Protein AF-A0A3C2A5V3-F1 (afdb_monomer_lite)

Secondary structure (DSSP, 8-state):
--TT-B---GGGGHHHHHHHHHHHHHTTS--TTSBGGGT-TTS-HHHHT-BHHHHHTT-S-PPPHHHHTTT-GGGSS-HHHHHHHHHTSPPSS-TTTS----SHHHHHHHHHHHHHHSS-HHHHHIIIIIHHHT--S-----TTS--TTBPPP---------

pLDDT: mean 89.79, std 11.95, range [45.56, 98.75]

Structure (mmCIF, N/CA/C/O backbone):
data_AF-A0A3C2A5V3-F1
#
_entry.id   AF-A0A3C2A5V3-F1
#
loop_
_atom_site.group_PDB
_atom_site.id
_atom_site.type_symbol
_atom_site.label_atom_id
_atom_site.label_alt_id
_atom_site.label_comp_id
_atom_site.label_asym_id
_atom_site.label_entity_id
_atom_site.label_seq_id
_atom_site.pdbx_PDB_ins_code
_atom_site.Cartn_x
_atom_site.Cartn_y
_atom_site.Cartn_z
_atom_site.occupancy
_atom_site.B_iso_or_equiv
_atom_site.auth_seq_id
_atom_site.auth_comp_id
_atom_site.auth_asym_id
_atom_site.auth_atom_id
_atom_site.pdbx_PDB_model_num
ATOM 1 N N . MET A 1 1 ? 15.694 7.079 -26.133 1.00 85.12 1 MET A N 1
ATOM 2 C CA . MET A 1 1 ? 14.661 6.195 -25.547 1.00 85.12 1 MET A CA 1
ATOM 3 C C . MET A 1 1 ? 14.037 5.373 -26.661 1.00 85.12 1 MET A C 1
ATOM 5 O O . MET A 1 1 ? 14.050 5.838 -27.794 1.00 85.12 1 MET A O 1
ATOM 9 N N . THR A 1 2 ? 13.542 4.174 -26.361 1.00 91.75 2 THR A N 1
ATOM 10 C CA . THR A 1 2 ? 12.843 3.288 -27.314 1.00 91.75 2 THR A CA 1
ATOM 11 C C . THR A 1 2 ? 11.527 2.819 -26.698 1.00 91.75 2 THR A C 1
ATOM 13 O O . THR A 1 2 ? 11.348 2.956 -25.492 1.00 91.75 2 THR A O 1
ATOM 16 N N . GLU A 1 3 ? 10.653 2.189 -27.481 1.00 89.75 3 GLU A N 1
ATOM 17 C CA . GLU A 1 3 ? 9.403 1.585 -26.981 1.00 89.75 3 GLU A CA 1
ATOM 18 C C . GLU A 1 3 ? 9.628 0.472 -25.941 1.00 89.75 3 GLU A C 1
ATOM 20 O O . GLU A 1 3 ? 8.724 0.133 -25.188 1.00 89.75 3 GLU A O 1
ATOM 25 N N . ARG A 1 4 ? 10.845 -0.084 -25.869 1.00 89.69 4 ARG A N 1
ATOM 26 C CA . ARG A 1 4 ? 11.222 -1.114 -24.890 1.00 89.69 4 ARG A CA 1
ATOM 27 C C . ARG A 1 4 ? 11.825 -0.548 -23.608 1.00 89.69 4 ARG A C 1
ATOM 29 O O . ARG A 1 4 ? 12.134 -1.319 -22.709 1.00 89.69 4 ARG A O 1
ATOM 36 N N . THR A 1 5 ? 12.061 0.765 -23.535 1.00 90.94 5 THR A N 1
ATOM 37 C CA . THR A 1 5 ? 12.679 1.375 -22.353 1.00 90.94 5 THR A CA 1
ATOM 38 C C . THR A 1 5 ? 11.745 1.235 -21.151 1.00 90.94 5 THR A C 1
ATOM 40 O O . THR A 1 5 ? 10.604 1.686 -21.200 1.00 90.94 5 THR A O 1
ATOM 43 N N . VAL A 1 6 ? 12.243 0.620 -20.078 1.00 90.50 6 VAL A N 1
ATOM 44 C CA . VAL A 1 6 ? 11.514 0.419 -18.821 1.00 90.50 6 VAL A CA 1
ATOM 45 C C . VAL A 1 6 ? 11.755 1.614 -17.907 1.00 90.50 6 VAL A C 1
ATOM 47 O O . VAL A 1 6 ? 12.882 2.098 -17.787 1.00 90.50 6 VAL A O 1
ATOM 50 N N . PHE A 1 7 ? 10.695 2.084 -17.253 1.00 90.56 7 PHE A N 1
ATOM 51 C CA . PHE A 1 7 ? 10.738 3.210 -16.327 1.00 90.56 7 PHE A CA 1
ATOM 52 C C . PHE A 1 7 ? 10.169 2.819 -14.974 1.00 90.56 7 PHE A C 1
ATOM 54 O O . PHE A 1 7 ? 9.147 2.137 -14.900 1.00 90.56 7 PHE A O 1
ATOM 61 N N . SER A 1 8 ? 10.770 3.340 -13.906 1.00 89.12 8 SER A N 1
ATOM 62 C CA . SER A 1 8 ? 10.128 3.333 -12.596 1.00 89.12 8 SER A CA 1
ATOM 63 C C . SER A 1 8 ? 8.883 4.211 -12.646 1.00 89.12 8 SER A C 1
ATOM 65 O O . SER A 1 8 ? 8.968 5.434 -12.760 1.00 89.12 8 SER A O 1
ATOM 67 N N . ILE A 1 9 ? 7.714 3.583 -12.540 1.00 90.69 9 ILE A N 1
ATOM 68 C CA . ILE A 1 9 ? 6.428 4.292 -12.526 1.00 90.69 9 ILE A CA 1
ATOM 69 C C . ILE A 1 9 ? 6.108 4.891 -11.145 1.00 90.69 9 ILE A C 1
ATOM 71 O O . ILE A 1 9 ? 5.168 5.673 -11.002 1.00 90.69 9 ILE A O 1
ATOM 75 N N . ASN A 1 10 ? 6.912 4.564 -10.126 1.00 89.25 10 ASN A N 1
ATOM 76 C CA . ASN A 1 10 ? 6.827 5.094 -8.767 1.00 89.25 10 ASN A CA 1
ATOM 77 C C . ASN A 1 10 ? 5.382 5.066 -8.244 1.00 89.25 10 ASN A C 1
ATOM 79 O O . ASN A 1 10 ? 4.709 4.039 -8.261 1.00 89.25 10 ASN A O 1
ATOM 83 N N . SER A 1 11 ? 4.871 6.216 -7.814 1.00 94.12 11 SER A N 1
ATOM 84 C CA . SER A 1 11 ? 3.538 6.345 -7.234 1.00 94.12 11 SER A CA 1
ATOM 85 C C . SER A 1 11 ? 2.377 6.045 -8.189 1.00 94.12 11 SER A C 1
ATOM 87 O O . SER A 1 11 ? 1.266 5.864 -7.702 1.00 94.12 11 SER A O 1
ATOM 89 N N . ILE A 1 12 ? 2.603 5.906 -9.501 1.00 94.56 12 ILE A N 1
ATOM 90 C CA . ILE A 1 12 ? 1.582 5.385 -10.429 1.00 94.56 12 ILE A CA 1
ATOM 91 C C . ILE A 1 12 ? 1.224 3.931 -10.076 1.00 94.56 12 ILE A C 1
ATOM 93 O O . ILE A 1 12 ? 0.078 3.531 -10.260 1.00 94.56 12 ILE A O 1
ATOM 97 N N . ALA A 1 13 ? 2.147 3.166 -9.474 1.00 93.19 13 ALA A N 1
ATOM 98 C CA . ALA A 1 13 ? 1.903 1.788 -9.036 1.00 93.19 13 ALA A CA 1
ATOM 99 C C . ALA A 1 13 ? 0.670 1.645 -8.117 1.00 93.19 13 ALA A C 1
ATOM 101 O O . ALA A 1 13 ? 0.006 0.610 -8.102 1.00 93.19 13 ALA A O 1
ATOM 102 N N . LYS A 1 14 ? 0.316 2.716 -7.395 1.00 95.50 14 LYS A N 1
ATOM 103 C CA . LYS A 1 14 ? -0.855 2.788 -6.514 1.00 95.50 14 LYS A CA 1
ATOM 104 C C . LYS A 1 14 ? -2.180 2.552 -7.242 1.00 95.50 14 LYS A C 1
ATOM 106 O O . LYS A 1 14 ? -3.123 2.065 -6.626 1.00 95.50 14 LYS A O 1
ATOM 111 N N . VAL A 1 15 ? -2.254 2.849 -8.543 1.00 95.31 15 VAL A N 1
ATOM 112 C CA . VAL A 1 15 ? -3.452 2.583 -9.355 1.00 95.31 15 VAL A CA 1
ATOM 113 C C . VAL A 1 15 ? -3.724 1.081 -9.447 1.00 95.31 15 VAL A C 1
ATOM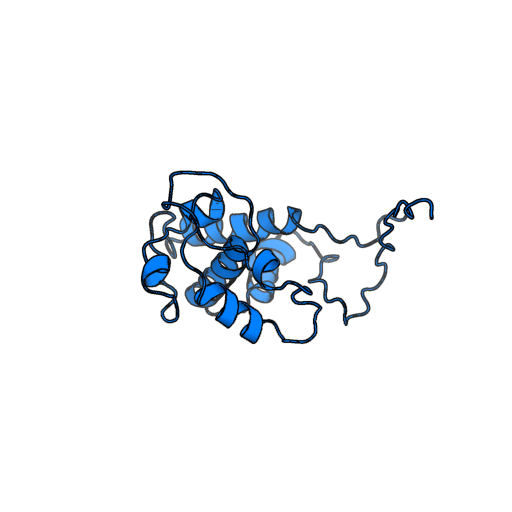 115 O O . VAL A 1 15 ? -4.873 0.672 -9.300 1.00 95.31 15 VAL A O 1
ATOM 118 N N . PHE A 1 16 ? -2.690 0.250 -9.609 1.00 95.38 16 PHE A N 1
ATOM 119 C CA . PHE A 1 16 ? -2.843 -1.208 -9.659 1.00 95.38 16 PHE A CA 1
ATOM 120 C C . PHE A 1 16 ? -3.300 -1.765 -8.307 1.00 95.38 16 PHE A C 1
ATOM 122 O O . PHE A 1 16 ? -4.263 -2.526 -8.254 1.00 95.38 16 PHE A O 1
ATOM 129 N N . ALA A 1 17 ? -2.695 -1.298 -7.208 1.00 95.88 17 ALA A N 1
ATOM 130 C CA . ALA A 1 17 ? -3.105 -1.666 -5.851 1.00 95.88 17 ALA A CA 1
ATOM 131 C C . ALA A 1 17 ? -4.567 -1.280 -5.563 1.00 95.88 17 ALA A C 1
ATOM 133 O O . ALA A 1 17 ? -5.356 -2.104 -5.107 1.00 95.88 17 ALA A O 1
ATOM 134 N N . GLY A 1 18 ? -4.951 -0.036 -5.870 1.00 96.62 18 GLY A N 1
ATOM 135 C CA . GLY A 1 18 ? -6.326 0.439 -5.701 1.00 96.62 18 GLY A CA 1
ATOM 136 C C . GLY A 1 18 ? -7.321 -0.339 -6.563 1.00 96.62 18 GLY A C 1
ATOM 137 O O . GLY A 1 18 ? -8.405 -0.677 -6.093 1.00 96.62 18 GLY A O 1
ATOM 138 N N . THR A 1 19 ? -6.933 -0.691 -7.792 1.00 96.88 19 THR A N 1
ATOM 139 C CA . THR A 1 19 ? -7.742 -1.539 -8.680 1.00 96.88 19 THR A CA 1
ATOM 140 C C . THR A 1 19 ? -7.936 -2.929 -8.084 1.00 96.88 19 THR A C 1
ATOM 142 O O . THR A 1 19 ? -9.063 -3.413 -8.067 1.00 96.88 19 THR A O 1
ATOM 145 N N . THR A 1 20 ? -6.894 -3.537 -7.508 1.00 96.50 20 THR A N 1
ATOM 146 C CA . THR A 1 20 ? -7.010 -4.832 -6.819 1.00 96.50 20 THR A CA 1
ATOM 147 C C . THR A 1 20 ? -7.995 -4.769 -5.659 1.00 96.50 20 THR A C 1
ATOM 149 O O . THR A 1 20 ? -8.844 -5.647 -5.527 1.00 96.50 20 THR A O 1
ATOM 152 N N . VAL A 1 21 ? -7.933 -3.715 -4.840 1.00 97.31 21 VAL A N 1
ATOM 153 C CA . VAL A 1 21 ? -8.893 -3.524 -3.743 1.00 97.31 21 VAL A CA 1
ATOM 154 C C . VAL A 1 21 ? -10.323 -3.452 -4.291 1.00 97.31 21 VAL A C 1
ATOM 156 O O . VAL A 1 21 ? -11.214 -4.122 -3.779 1.00 97.31 21 VAL A O 1
ATOM 159 N N . MET A 1 22 ? -10.561 -2.721 -5.380 1.00 97.56 22 MET A N 1
ATOM 160 C CA . MET A 1 22 ? -11.896 -2.683 -5.990 1.00 97.56 22 MET A CA 1
ATOM 161 C C . MET A 1 22 ? -12.320 -4.039 -6.577 1.00 97.56 22 MET A C 1
ATOM 163 O O . MET A 1 22 ? -13.456 -4.448 -6.369 1.00 97.56 22 MET A O 1
ATOM 167 N N . GLN A 1 23 ? -11.417 -4.787 -7.218 1.00 96.19 23 GLN A N 1
ATOM 168 C CA . GLN A 1 23 ? -11.700 -6.137 -7.728 1.00 96.19 23 GLN A CA 1
ATOM 169 C C . GLN A 1 23 ? -12.068 -7.123 -6.608 1.00 96.19 23 GLN A C 1
ATOM 171 O O . GLN A 1 23 ? -12.975 -7.939 -6.772 1.00 96.19 23 GLN A O 1
ATOM 176 N N . LEU A 1 24 ? -11.375 -7.066 -5.466 1.00 96.75 24 LEU A N 1
ATOM 177 C CA . LEU A 1 24 ? -11.702 -7.875 -4.288 1.00 96.75 24 LEU A CA 1
ATOM 178 C C . LEU A 1 24 ? -13.046 -7.450 -3.678 1.00 96.75 24 LEU A C 1
ATOM 180 O O . LEU A 1 24 ? -13.821 -8.308 -3.251 1.00 96.75 24 LEU A O 1
ATOM 184 N N . ALA A 1 25 ? -13.344 -6.147 -3.674 1.00 97.81 25 ALA A N 1
ATOM 185 C CA . ALA A 1 25 ? -14.622 -5.621 -3.202 1.00 97.81 25 ALA A CA 1
ATOM 186 C C . ALA A 1 25 ? -15.793 -6.072 -4.091 1.00 97.81 25 ALA A C 1
ATOM 188 O O . ALA A 1 25 ? -16.810 -6.527 -3.573 1.00 97.81 25 ALA A O 1
ATOM 189 N N . ASP A 1 26 ? -15.628 -6.041 -5.415 1.00 97.12 26 ASP A N 1
ATOM 190 C CA . ASP A 1 26 ? -16.633 -6.517 -6.376 1.00 97.12 26 ASP A CA 1
ATOM 191 C C . ASP A 1 26 ? -16.921 -8.020 -6.220 1.00 97.12 26 ASP A C 1
ATOM 193 O O . ASP A 1 26 ? -18.042 -8.475 -6.447 1.00 97.12 26 ASP A O 1
ATOM 197 N N . ARG A 1 27 ? -15.925 -8.801 -5.781 1.00 96.06 27 ARG A N 1
ATOM 198 C CA . ARG A 1 27 ? -16.069 -10.230 -5.446 1.00 96.06 27 ARG A CA 1
ATOM 199 C C . ARG A 1 27 ? -16.669 -10.474 -4.056 1.00 96.06 27 ARG A C 1
ATOM 201 O O . ARG A 1 27 ? -16.832 -11.627 -3.667 1.00 96.06 27 ARG A O 1
ATOM 208 N N . GLY A 1 28 ? -16.969 -9.419 -3.297 1.00 97.00 28 GLY A N 1
ATOM 209 C CA . GLY A 1 28 ? -17.473 -9.510 -1.926 1.00 97.00 28 GLY A CA 1
ATOM 210 C C . GLY A 1 28 ? -16.452 -10.041 -0.917 1.00 97.00 28 GLY A C 1
ATOM 211 O O . GLY A 1 28 ? -16.841 -10.442 0.176 1.00 97.00 28 GLY A O 1
ATOM 212 N N . MET A 1 29 ? -15.162 -10.068 -1.272 1.00 97.12 29 MET A N 1
ATOM 213 C CA . MET A 1 29 ? -14.097 -10.567 -0.396 1.00 97.12 29 MET A CA 1
ATOM 214 C C . MET A 1 29 ? -13.673 -9.531 0.649 1.00 97.12 29 MET A C 1
ATOM 216 O O . MET A 1 29 ? -13.181 -9.903 1.710 1.00 97.12 29 MET A O 1
ATOM 220 N N . ILE A 1 30 ? -13.871 -8.243 0.351 1.00 97.56 30 ILE A N 1
ATOM 221 C CA . ILE A 1 30 ? -13.607 -7.123 1.259 1.00 97.56 30 ILE A CA 1
ATOM 222 C C . ILE A 1 30 ? -14.689 -6.053 1.145 1.00 97.56 30 ILE A C 1
ATOM 224 O O . ILE A 1 30 ? -15.359 -5.941 0.117 1.00 97.56 30 ILE A O 1
ATOM 228 N N . GLN A 1 31 ? -14.814 -5.200 2.161 1.00 98.19 31 GLN A N 1
ATOM 229 C CA . GLN A 1 31 ? -15.597 -3.970 2.082 1.00 98.19 31 GLN A CA 1
ATOM 230 C C . GLN A 1 31 ? -14.726 -2.764 2.433 1.00 98.19 31 GLN A C 1
ATOM 232 O O . GLN A 1 31 ? -13.900 -2.802 3.337 1.00 98.19 31 GLN A O 1
ATOM 237 N N . LEU A 1 32 ? -14.930 -1.635 1.752 1.00 98.12 32 LEU A N 1
ATOM 238 C CA . LEU A 1 32 ? -14.101 -0.441 1.974 1.00 98.12 32 LEU A CA 1
ATOM 239 C C . LEU A 1 32 ? -14.250 0.145 3.391 1.00 98.12 32 LEU A C 1
ATOM 241 O O . LEU A 1 32 ? -13.372 0.867 3.859 1.00 98.12 32 LEU A O 1
ATOM 245 N N . GLN A 1 33 ? -15.374 -0.123 4.049 1.00 98.25 33 GLN A N 1
ATOM 246 C CA . GLN A 1 33 ? -15.656 0.252 5.434 1.00 98.25 33 GLN A CA 1
ATOM 247 C C . GLN A 1 33 ? -15.073 -0.717 6.465 1.00 98.25 33 GLN A C 1
ATOM 249 O O . GLN A 1 33 ? -15.102 -0.393 7.651 1.00 98.25 33 GLN A O 1
ATOM 254 N N . ASP A 1 34 ? -14.559 -1.870 6.038 1.00 98.12 34 ASP A N 1
ATOM 255 C CA . ASP A 1 34 ? -13.969 -2.825 6.962 1.00 98.12 34 ASP A CA 1
ATOM 256 C C . ASP A 1 34 ? -12.716 -2.226 7.586 1.00 98.12 34 ASP A C 1
ATOM 258 O O . ASP A 1 34 ? -11.950 -1.484 6.951 1.00 98.12 34 ASP A O 1
ATOM 262 N N . SER A 1 35 ? -12.547 -2.533 8.865 1.00 98.12 35 SER A N 1
ATOM 263 C CA . SER A 1 35 ? -11.390 -2.113 9.626 1.00 98.12 35 SER A CA 1
ATOM 264 C C . SER A 1 35 ? -10.184 -2.982 9.268 1.00 98.12 35 SER A C 1
ATOM 266 O O . SER A 1 35 ? -10.325 -4.147 8.903 1.00 98.12 35 SER A O 1
ATOM 268 N N . LEU A 1 36 ? -8.972 -2.445 9.388 1.00 98.31 36 LEU A N 1
ATOM 269 C CA . LEU A 1 36 ? -7.759 -3.212 9.105 1.00 98.31 36 LEU A CA 1
ATOM 270 C C . LEU A 1 36 ? -7.612 -4.409 10.043 1.00 98.31 36 LEU A C 1
ATOM 272 O O . LEU A 1 36 ? -7.130 -5.455 9.620 1.00 98.31 36 LEU A O 1
ATOM 276 N N . GLY A 1 37 ? -8.076 -4.279 11.289 1.00 97.88 37 GLY A N 1
ATOM 277 C CA . GLY A 1 37 ? -8.091 -5.375 12.257 1.00 97.88 37 GLY A CA 1
ATOM 278 C C . GLY A 1 37 ? -9.024 -6.533 11.885 1.00 97.88 37 GLY A C 1
ATOM 279 O O . GLY A 1 37 ? -8.913 -7.591 12.486 1.00 97.88 37 GLY A O 1
ATOM 280 N N . ALA A 1 38 ? -9.919 -6.370 10.902 1.00 97.50 38 ALA A N 1
ATOM 281 C CA . ALA A 1 38 ? -10.705 -7.484 10.366 1.00 97.50 38 ALA A CA 1
ATOM 282 C C . ALA A 1 38 ? -9.869 -8.433 9.487 1.00 97.50 38 ALA A C 1
ATOM 284 O O . ALA A 1 38 ? -10.291 -9.559 9.234 1.00 97.50 38 ALA A O 1
ATOM 285 N N . TYR A 1 39 ? -8.702 -7.976 9.023 1.00 97.56 39 TYR A N 1
ATOM 286 C CA . TYR A 1 39 ? -7.827 -8.724 8.124 1.00 97.56 39 TYR A CA 1
ATOM 287 C C . TYR A 1 39 ? -6.460 -9.009 8.755 1.00 97.56 39 TYR A C 1
ATOM 289 O O . TYR A 1 39 ? -5.911 -10.087 8.565 1.00 97.56 39 TYR A O 1
ATOM 297 N N . LEU A 1 40 ? -5.895 -8.054 9.496 1.00 97.00 40 LEU A N 1
ATOM 298 C CA . LEU A 1 40 ? -4.509 -8.096 9.960 1.00 97.00 40 LEU A CA 1
ATOM 299 C C . LEU A 1 40 ? -4.428 -8.197 11.490 1.00 97.00 40 LEU A C 1
ATOM 301 O O . LEU A 1 40 ? -4.719 -7.234 12.202 1.00 97.00 40 LEU A O 1
ATOM 305 N N . ASP A 1 41 ? -3.939 -9.334 11.988 1.00 91.25 41 ASP A N 1
ATOM 306 C CA . ASP A 1 41 ? -3.895 -9.641 13.428 1.00 91.25 41 ASP A CA 1
ATOM 307 C C . ASP A 1 41 ? -2.730 -8.967 14.183 1.00 91.25 41 ASP A C 1
ATOM 309 O O . ASP A 1 41 ? -2.778 -8.795 15.400 1.00 91.25 41 ASP A O 1
ATOM 313 N N . SER A 1 42 ? -1.664 -8.561 13.483 1.00 90.44 42 SER A N 1
ATOM 314 C CA . SER A 1 42 ? -0.411 -8.054 14.078 1.00 90.44 42 SER A CA 1
ATOM 315 C C . SER A 1 42 ? -0.285 -6.521 14.059 1.00 90.44 42 SER A C 1
ATOM 317 O O . SER A 1 42 ? 0.820 -5.965 13.970 1.00 90.44 42 SER A O 1
ATOM 319 N N . LEU A 1 43 ? -1.425 -5.823 14.121 1.00 95.62 43 LEU A N 1
ATOM 320 C CA . LEU A 1 43 ? -1.492 -4.362 14.108 1.00 95.62 43 LEU A CA 1
ATOM 321 C C . LEU A 1 43 ? -1.529 -3.752 15.518 1.00 95.62 43 LEU A C 1
ATOM 323 O O . LEU A 1 43 ? -2.219 -4.278 16.399 1.00 95.62 43 LEU A O 1
ATOM 327 N N . PRO A 1 44 ? -0.890 -2.579 15.722 1.00 97.00 44 PRO A N 1
ATOM 328 C CA . PRO A 1 44 ? -1.110 -1.770 16.915 1.00 97.00 44 PRO A CA 1
ATOM 329 C C . PRO A 1 44 ? -2.603 -1.526 17.149 1.00 97.00 44 PRO A C 1
ATOM 331 O O . PRO A 1 44 ? -3.348 -1.252 16.207 1.00 97.00 44 PRO A O 1
ATOM 334 N N . ALA A 1 45 ? -3.044 -1.559 18.408 1.00 96.94 45 ALA A N 1
ATOM 335 C CA . ALA A 1 45 ? -4.457 -1.379 18.758 1.00 96.94 45 ALA A CA 1
ATOM 336 C C . ALA A 1 45 ? -5.051 -0.069 18.199 1.00 96.94 45 ALA A C 1
ATOM 338 O O . ALA A 1 45 ? -6.203 -0.033 17.775 1.00 96.94 45 ALA A O 1
ATOM 339 N N . SER A 1 46 ? -4.246 0.996 18.132 1.00 96.81 46 SER A N 1
ATOM 340 C CA . SER A 1 46 ? -4.637 2.288 17.555 1.00 96.81 46 SER A CA 1
ATOM 341 C C . SER A 1 46 ? -4.874 2.248 16.040 1.00 96.81 46 SER A C 1
ATOM 343 O O . SER A 1 46 ? -5.549 3.129 15.515 1.00 96.81 46 SER A O 1
ATOM 345 N N . TRP A 1 47 ? -4.339 1.251 15.332 1.00 98.06 47 TRP A N 1
ATOM 346 C CA . TRP A 1 47 ? -4.464 1.109 13.879 1.00 98.06 47 TRP A CA 1
ATOM 347 C C . TRP A 1 47 ? -5.630 0.203 13.484 1.00 98.06 47 TRP A C 1
ATOM 349 O O . TRP A 1 47 ? -6.174 0.354 12.394 1.00 98.06 47 TRP A O 1
ATOM 359 N N . GLN A 1 48 ? -6.039 -0.719 14.362 1.00 97.69 48 GLN A N 1
ATOM 360 C CA . GLN A 1 48 ? -7.028 -1.755 14.043 1.00 97.69 48 GLN A CA 1
ATOM 361 C C . GLN A 1 48 ? -8.363 -1.192 13.546 1.00 97.69 48 GLN A C 1
ATOM 363 O O . GLN A 1 48 ? -8.979 -1.801 12.680 1.00 97.69 48 GLN A O 1
ATOM 368 N N . GLY A 1 49 ? -8.800 -0.039 14.068 1.00 98.12 49 GLY A N 1
ATOM 369 C CA . GLY A 1 49 ? -10.063 0.613 13.694 1.00 98.12 49 GLY A CA 1
ATOM 370 C C . GLY A 1 49 ? -10.013 1.462 12.417 1.00 98.12 49 GLY A C 1
ATOM 371 O O . GLY A 1 49 ? -11.044 1.982 11.997 1.00 98.12 49 GLY A O 1
ATOM 372 N N . ILE A 1 50 ? -8.838 1.635 11.807 1.00 98.69 50 ILE A N 1
ATOM 373 C CA . ILE A 1 50 ? -8.691 2.359 10.538 1.00 98.69 50 ILE A CA 1
ATOM 374 C C . ILE A 1 50 ? -9.326 1.526 9.431 1.00 98.69 50 ILE A C 1
ATOM 376 O O . ILE A 1 50 ? -9.235 0.308 9.457 1.00 98.69 50 ILE A O 1
ATOM 380 N N . THR A 1 51 ? -9.977 2.165 8.465 1.00 98.75 51 THR A N 1
ATOM 381 C CA . THR A 1 51 ? -10.673 1.466 7.373 1.00 98.75 51 THR A CA 1
ATOM 382 C C . THR A 1 51 ? -9.848 1.408 6.094 1.00 98.75 51 THR A C 1
ATOM 384 O O . THR A 1 51 ? -9.010 2.278 5.836 1.00 98.75 51 THR A O 1
ATOM 387 N N . LEU A 1 52 ? -10.147 0.439 5.226 1.00 98.31 52 LEU A N 1
ATOM 388 C CA . LEU A 1 52 ? -9.554 0.371 3.884 1.00 98.31 52 LEU A CA 1
ATOM 389 C C . LEU A 1 52 ? -9.799 1.648 3.067 1.00 98.31 52 LEU A C 1
ATOM 391 O O . LEU A 1 52 ? -8.891 2.152 2.405 1.00 98.31 52 LEU A O 1
ATOM 395 N N . ARG A 1 53 ? -10.995 2.242 3.172 1.00 98.56 53 ARG A N 1
ATOM 396 C CA . ARG A 1 53 ? -11.320 3.534 2.548 1.00 98.56 53 ARG A CA 1
ATOM 397 C C . ARG A 1 53 ? -10.371 4.641 2.996 1.00 98.56 53 ARG A C 1
ATOM 399 O O . ARG A 1 53 ? -9.968 5.452 2.166 1.00 98.56 53 ARG A O 1
ATOM 406 N N . GLN A 1 54 ? -10.030 4.681 4.285 1.00 98.75 54 GLN A N 1
ATOM 407 C CA . GLN A 1 54 ? -9.118 5.680 4.846 1.00 98.75 54 GLN A CA 1
ATOM 408 C C . GLN A 1 54 ? -7.670 5.491 4.377 1.00 98.75 54 GLN A C 1
ATOM 410 O O . GLN A 1 54 ? -6.941 6.477 4.270 1.00 98.75 54 GLN A O 1
ATOM 415 N N . LEU A 1 55 ? -7.250 4.259 4.068 1.00 98.56 55 LEU A N 1
ATOM 416 C CA . LEU A 1 55 ? -5.965 4.020 3.408 1.00 98.56 55 LEU A CA 1
ATOM 417 C C . LEU A 1 55 ? -5.985 4.542 1.966 1.00 98.56 55 LEU A C 1
ATOM 419 O O . LEU A 1 55 ? -5.140 5.358 1.596 1.00 98.56 55 LEU A O 1
ATOM 423 N N . LEU A 1 56 ? -6.985 4.131 1.178 1.00 98.31 56 LEU A N 1
ATOM 424 C CA . LEU A 1 56 ? -7.109 4.481 -0.242 1.00 98.31 56 LEU A CA 1
ATOM 425 C C . LEU A 1 56 ? -7.200 5.992 -0.486 1.00 98.31 56 LEU A C 1
ATOM 427 O O . LEU A 1 56 ? -6.610 6.506 -1.433 1.00 98.31 56 LEU A O 1
ATOM 431 N N . ASN A 1 57 ? -7.935 6.715 0.363 1.00 98.12 57 ASN A N 1
ATOM 432 C CA . ASN A 1 57 ? -8.116 8.162 0.230 1.00 98.12 57 ASN A CA 1
ATOM 433 C C . ASN A 1 57 ? -7.096 8.985 1.035 1.00 98.12 57 ASN A C 1
ATOM 435 O O . ASN A 1 57 ? -7.241 10.203 1.136 1.00 98.12 57 ASN A O 1
ATOM 439 N N . HIS A 1 58 ? -6.089 8.331 1.617 1.00 98.44 58 HIS A N 1
ATOM 440 C CA . HIS A 1 58 ? -5.030 8.961 2.389 1.00 98.44 58 HIS A CA 1
ATOM 441 C C . HIS A 1 58 ? -5.475 9.730 3.648 1.00 98.44 58 HIS A C 1
ATOM 443 O O . HIS A 1 58 ? -4.865 10.734 4.000 1.00 98.44 58 HIS A O 1
ATOM 449 N N . THR A 1 59 ? -6.501 9.277 4.370 1.00 98.62 59 THR A N 1
ATOM 450 C CA . THR A 1 59 ? -7.016 9.975 5.570 1.00 98.62 59 THR A CA 1
ATOM 451 C C . THR A 1 59 ? -6.834 9.222 6.887 1.00 98.62 59 THR A C 1
ATOM 453 O O . THR A 1 59 ? -7.443 9.579 7.889 1.00 98.62 59 THR A O 1
ATOM 456 N N . SER A 1 60 ? -5.994 8.190 6.936 1.00 98.44 60 SER A N 1
ATOM 457 C CA . SER A 1 60 ? -5.875 7.305 8.106 1.00 98.44 60 SER A CA 1
ATOM 458 C C . SER A 1 60 ? -5.325 7.956 9.386 1.00 98.44 60 SER A C 1
ATOM 460 O O . SER A 1 60 ? -5.619 7.482 10.478 1.00 98.44 60 SER A O 1
ATOM 462 N N . GLY A 1 61 ? -4.505 9.008 9.272 1.00 97.94 61 GLY A N 1
ATOM 463 C CA . GLY A 1 61 ? -3.746 9.556 10.404 1.00 97.94 61 GLY A CA 1
ATOM 464 C C . GLY A 1 61 ? -2.529 8.719 10.839 1.00 97.94 61 GLY A C 1
ATOM 465 O O . GLY A 1 61 ? -1.875 9.082 11.814 1.00 97.94 61 GLY A O 1
ATOM 466 N N . LEU A 1 62 ? -2.191 7.640 10.122 1.00 98.06 62 LEU A N 1
ATOM 467 C CA . LEU A 1 62 ? -1.025 6.781 10.386 1.00 98.06 62 LEU A CA 1
ATOM 468 C C . LEU A 1 62 ? 0.301 7.524 10.219 1.00 98.06 62 LEU A C 1
ATOM 470 O O . LEU A 1 62 ? 0.336 8.428 9.395 1.00 98.06 62 LEU A O 1
ATOM 474 N N . PRO A 1 63 ? 1.386 7.156 10.917 1.00 96.06 63 PRO A N 1
ATOM 475 C CA . PRO A 1 63 ? 2.757 7.618 10.639 1.00 96.06 63 PRO A CA 1
ATOM 476 C C . PRO A 1 63 ? 3.266 7.133 9.265 1.00 96.06 63 PRO A C 1
ATOM 478 O O . PRO A 1 63 ? 2.770 6.131 8.746 1.00 96.06 63 PRO A O 1
ATOM 481 N N . ASP A 1 64 ? 4.228 7.843 8.659 1.00 94.00 64 ASP A N 1
ATOM 482 C CA . ASP A 1 64 ? 4.840 7.405 7.395 1.00 94.00 64 ASP A CA 1
ATOM 483 C C . ASP A 1 64 ? 6.067 6.524 7.652 1.00 94.00 64 ASP A C 1
ATOM 485 O O . ASP A 1 64 ? 6.945 6.873 8.440 1.00 94.00 64 ASP A O 1
ATOM 489 N N . ILE A 1 65 ? 6.133 5.385 6.973 1.00 90.81 65 ILE A N 1
ATOM 490 C CA . ILE A 1 65 ? 7.262 4.461 7.034 1.00 90.81 65 ILE A CA 1
ATOM 491 C C . ILE A 1 65 ? 8.527 5.096 6.440 1.00 90.81 65 ILE A C 1
ATOM 493 O O . ILE A 1 65 ? 9.629 4.814 6.904 1.00 90.81 65 ILE A O 1
ATOM 497 N N . GLU A 1 66 ? 8.375 6.003 5.469 1.00 86.19 66 GLU A N 1
ATOM 498 C CA . GLU A 1 66 ? 9.495 6.740 4.872 1.00 86.19 66 GLU A CA 1
ATOM 499 C C . GLU A 1 66 ? 10.110 7.764 5.844 1.00 86.19 66 GLU A C 1
ATOM 501 O O . GLU A 1 66 ? 11.330 7.935 5.840 1.00 86.19 66 GLU A O 1
ATOM 506 N N . ASP A 1 67 ? 9.308 8.372 6.732 1.00 84.00 67 ASP A N 1
ATOM 507 C CA . ASP A 1 67 ? 9.786 9.326 7.749 1.00 84.00 67 ASP A CA 1
ATOM 508 C C . ASP A 1 67 ? 10.660 8.625 8.802 1.00 84.00 67 ASP A C 1
ATOM 510 O O . ASP A 1 67 ? 11.730 9.105 9.183 1.00 84.00 67 ASP A O 1
ATOM 514 N N . VAL A 1 68 ? 10.204 7.460 9.271 1.00 73.56 68 VAL A N 1
ATOM 515 C CA . VAL A 1 68 ? 10.880 6.673 10.317 1.00 73.56 68 VAL A CA 1
ATOM 516 C C . VAL A 1 68 ? 12.161 6.035 9.796 1.00 73.56 68 VAL A C 1
ATOM 518 O O . VAL A 1 68 ? 13.083 5.750 10.559 1.00 73.56 68 VAL A O 1
ATOM 521 N N . ALA A 1 69 ? 12.248 5.848 8.484 1.00 64.81 69 ALA A N 1
ATOM 522 C CA . ALA A 1 69 ? 13.395 5.224 7.877 1.00 64.81 69 ALA A CA 1
ATOM 523 C C . ALA A 1 69 ? 14.663 6.092 7.908 1.00 64.81 69 ALA A C 1
ATOM 525 O O . ALA A 1 69 ? 15.690 5.534 7.552 1.00 64.81 69 ALA A O 1
ATOM 526 N N . ALA A 1 70 ? 14.616 7.390 8.280 1.00 51.00 70 ALA A N 1
ATOM 527 C CA . ALA A 1 70 ? 15.734 8.354 8.414 1.00 51.00 70 ALA A CA 1
ATOM 528 C C . ALA A 1 70 ? 17.121 7.803 7.981 1.00 51.00 70 ALA A C 1
ATOM 530 O O . ALA A 1 70 ? 17.986 7.506 8.804 1.00 51.00 70 ALA A O 1
ATOM 531 N N . GLY A 1 71 ? 17.279 7.598 6.664 1.00 51.47 71 GLY A N 1
ATOM 532 C CA . GLY A 1 71 ? 18.246 6.660 6.060 1.00 51.47 71 GLY A CA 1
ATOM 533 C C . GLY A 1 71 ? 17.644 5.755 4.961 1.00 51.47 71 GLY A C 1
ATOM 534 O O . GLY A 1 71 ? 18.375 5.216 4.133 1.00 51.47 71 GLY A O 1
ATOM 535 N N . GLY A 1 72 ? 16.311 5.655 4.905 1.00 50.47 72 GLY A N 1
ATOM 536 C CA . GLY A 1 72 ? 15.521 4.879 3.946 1.00 50.47 72 GLY A CA 1
ATOM 537 C C . GLY A 1 72 ? 15.399 3.388 4.297 1.00 50.47 72 GLY A C 1
ATOM 538 O O . GLY A 1 72 ? 16.218 2.832 5.021 1.00 50.47 72 GLY A O 1
ATOM 539 N N . VAL A 1 73 ? 14.416 2.698 3.702 1.00 49.69 73 VAL A N 1
ATOM 540 C CA . VAL A 1 73 ? 14.387 1.213 3.612 1.00 49.69 73 VAL A CA 1
ATOM 541 C C . VAL A 1 73 ? 15.668 0.688 2.922 1.00 49.69 73 VAL A C 1
ATOM 543 O O . VAL A 1 73 ? 16.096 -0.446 3.118 1.00 49.69 73 VAL A O 1
ATOM 546 N N . ILE A 1 74 ? 16.337 1.576 2.179 1.00 45.56 74 ILE A N 1
ATOM 547 C CA . ILE A 1 74 ? 17.632 1.417 1.508 1.00 45.56 74 ILE A CA 1
ATOM 548 C C . ILE A 1 74 ? 18.821 1.467 2.499 1.00 45.56 74 ILE A C 1
ATOM 550 O O . ILE A 1 74 ? 19.920 1.042 2.158 1.00 45.56 74 ILE A O 1
ATOM 554 N N . GLY A 1 75 ? 18.616 1.900 3.750 1.00 49.06 75 GLY A N 1
ATOM 555 C CA . GLY A 1 75 ? 19.643 1.991 4.797 1.00 49.06 75 GLY A CA 1
ATOM 556 C C . GLY A 1 75 ? 20.131 0.648 5.363 1.00 49.06 75 GLY A C 1
ATOM 557 O O . GLY A 1 75 ? 20.865 0.632 6.348 1.00 49.06 75 GLY A O 1
ATOM 558 N N . GLY A 1 76 ? 19.720 -0.482 4.777 1.00 52.88 76 GLY A N 1
ATOM 559 C CA . GLY A 1 76 ? 20.246 -1.814 5.101 1.00 52.88 76 GLY A CA 1
ATOM 560 C C . GLY A 1 76 ? 19.693 -2.461 6.376 1.00 52.88 76 GLY A C 1
ATOM 561 O O . GLY A 1 76 ? 20.128 -3.551 6.727 1.00 52.88 76 GLY A O 1
ATOM 562 N N . GLN A 1 77 ? 18.726 -1.834 7.054 1.00 62.50 77 GLN A N 1
ATOM 563 C CA . GLN A 1 77 ? 18.095 -2.384 8.267 1.00 62.50 77 GLN A CA 1
ATOM 564 C C . GLN A 1 77 ? 17.030 -3.462 7.960 1.00 62.50 77 GLN A C 1
ATOM 566 O O . GLN A 1 77 ? 16.631 -4.209 8.849 1.00 62.50 77 GLN A O 1
ATOM 571 N N . GLY A 1 78 ? 16.591 -3.565 6.697 1.00 73.75 78 GLY A N 1
ATOM 572 C CA . GLY A 1 78 ? 15.579 -4.520 6.235 1.00 73.75 78 GLY A CA 1
ATOM 573 C C . GLY A 1 78 ? 14.140 -4.049 6.476 1.00 73.75 78 GLY A C 1
ATOM 574 O O . GLY A 1 78 ? 13.837 -3.396 7.472 1.00 73.75 78 GLY A O 1
ATOM 575 N N . GLU A 1 79 ? 13.236 -4.395 5.557 1.00 81.50 79 GLU A N 1
ATOM 576 C CA . GLU A 1 79 ? 11.836 -3.943 5.569 1.00 81.50 79 GLU A CA 1
ATOM 577 C C . GLU A 1 79 ? 11.103 -4.285 6.878 1.00 81.50 79 GLU A C 1
ATOM 579 O O . GLU A 1 79 ? 10.421 -3.434 7.449 1.00 81.50 79 GLU A O 1
ATOM 584 N N . ALA A 1 80 ? 11.305 -5.497 7.404 1.00 85.81 80 ALA A N 1
ATOM 585 C CA . ALA A 1 80 ? 10.686 -5.936 8.654 1.00 85.81 80 ALA A CA 1
ATOM 586 C C . ALA A 1 80 ? 11.051 -5.032 9.844 1.00 85.81 80 ALA A C 1
ATOM 588 O O . ALA A 1 80 ? 10.190 -4.699 10.654 1.00 85.81 80 ALA A O 1
ATOM 589 N N . HIS A 1 81 ? 12.307 -4.584 9.936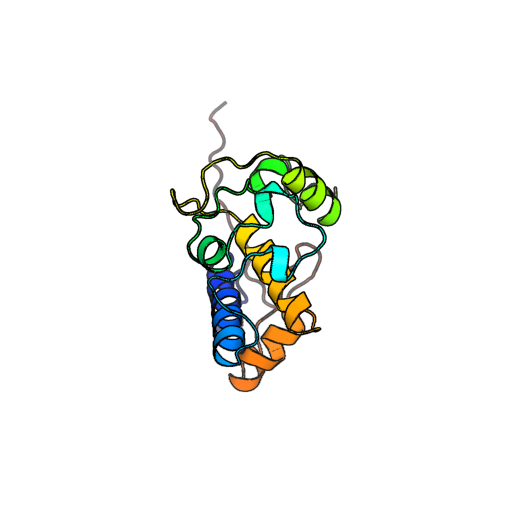 1.00 86.56 81 HIS A N 1
ATOM 590 C CA . HIS A 1 81 ? 12.733 -3.691 11.012 1.00 86.56 81 HIS A CA 1
ATOM 591 C C . HIS A 1 81 ?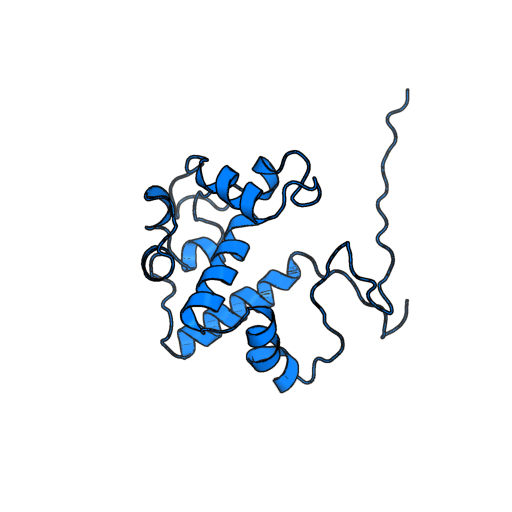 12.039 -2.327 10.924 1.00 86.56 81 HIS A C 1
ATOM 593 O O . HIS A 1 81 ? 11.567 -1.804 11.932 1.00 86.56 81 HIS A O 1
ATOM 599 N N . VAL A 1 82 ? 11.930 -1.766 9.715 1.00 87.75 82 VAL A N 1
ATOM 600 C CA . VAL A 1 82 ? 11.269 -0.470 9.508 1.00 87.75 82 VAL A CA 1
ATOM 601 C C . VAL A 1 82 ? 9.775 -0.560 9.837 1.00 87.75 82 VAL A C 1
ATOM 603 O O . VAL A 1 82 ? 9.237 0.353 10.465 1.00 87.75 82 VAL A O 1
ATOM 606 N N . TRP A 1 83 ? 9.119 -1.679 9.503 1.00 91.56 83 TRP A N 1
ATOM 607 C CA . TRP A 1 83 ? 7.736 -1.941 9.914 1.00 91.56 83 TRP A CA 1
ATOM 608 C C . TRP A 1 83 ? 7.556 -1.943 11.432 1.00 91.56 83 TRP A C 1
ATOM 610 O O . TRP A 1 83 ? 6.601 -1.353 11.938 1.00 91.56 83 TRP A O 1
ATOM 620 N N . GLU A 1 84 ? 8.480 -2.554 12.171 1.00 91.69 84 GLU A N 1
ATOM 621 C CA . GLU A 1 84 ? 8.422 -2.543 13.633 1.00 91.69 84 GLU A CA 1
ATOM 622 C C . GLU A 1 84 ? 8.609 -1.134 14.206 1.00 91.69 84 GLU A C 1
ATOM 624 O O . GLU A 1 84 ? 7.887 -0.744 15.126 1.00 91.69 84 GLU A O 1
ATOM 629 N N . LEU A 1 85 ? 9.504 -0.323 13.634 1.00 91.31 85 LEU A N 1
ATOM 630 C CA . LEU A 1 85 ? 9.687 1.062 14.071 1.00 91.31 85 LEU A CA 1
ATOM 631 C C . LEU A 1 85 ? 8.453 1.933 13.794 1.00 91.31 85 LEU A C 1
ATOM 633 O O . LEU A 1 85 ? 8.039 2.702 14.663 1.00 91.31 85 LEU A O 1
ATOM 637 N N . VAL A 1 86 ? 7.839 1.826 12.608 1.00 93.31 86 VAL A N 1
ATOM 638 C CA . VAL A 1 86 ? 6.656 2.636 12.266 1.00 93.31 86 VAL A CA 1
ATOM 639 C C . VAL A 1 86 ? 5.432 2.228 13.088 1.00 93.31 86 VAL A C 1
ATOM 641 O O . VAL A 1 86 ? 4.665 3.097 13.500 1.00 93.31 86 VAL A O 1
ATOM 644 N N . LYS A 1 87 ? 5.279 0.938 13.423 1.00 94.31 87 LYS A N 1
ATOM 645 C CA . LYS A 1 87 ? 4.214 0.442 14.315 1.00 94.31 87 LYS A CA 1
ATOM 646 C C . LYS A 1 87 ? 4.315 0.990 15.744 1.00 94.31 87 LYS A C 1
ATOM 648 O O . LYS A 1 87 ? 3.301 1.055 16.436 1.00 94.31 87 LYS A O 1
ATOM 653 N N . GLN A 1 88 ? 5.506 1.398 16.186 1.00 93.19 88 GLN A N 1
ATOM 654 C CA . GLN A 1 88 ? 5.724 2.008 17.505 1.00 93.19 88 GLN A CA 1
ATOM 655 C C . GLN A 1 88 ? 5.385 3.506 17.545 1.00 93.19 88 GLN A C 1
ATOM 657 O O . GLN A 1 88 ? 5.285 4.081 18.630 1.00 93.19 88 GLN A O 1
ATOM 662 N N . GLN A 1 89 ? 5.201 4.153 16.392 1.00 93.81 89 GLN A N 1
ATOM 663 C CA . GLN A 1 89 ? 4.867 5.573 16.339 1.00 93.81 89 GLN A CA 1
ATOM 664 C C . GLN A 1 89 ? 3.376 5.810 16.642 1.00 93.81 89 GLN A C 1
ATOM 666 O O . GLN A 1 89 ? 2.512 5.026 16.230 1.00 93.81 89 GLN A O 1
ATOM 671 N N . PRO A 1 90 ? 3.032 6.910 17.338 1.00 95.25 90 PRO A N 1
ATOM 672 C CA . PRO A 1 90 ? 1.640 7.279 17.555 1.00 95.25 90 PRO A CA 1
ATOM 673 C C . PRO A 1 90 ? 0.959 7.662 16.234 1.00 95.25 90 PRO A C 1
ATOM 675 O O . PRO A 1 90 ? 1.605 8.030 15.251 1.00 95.25 90 PRO A O 1
ATOM 678 N N . LEU A 1 91 ? -0.378 7.644 16.229 1.00 97.00 91 LEU A N 1
ATOM 679 C CA . LEU A 1 91 ? -1.125 8.314 15.167 1.00 97.00 91 LEU A CA 1
ATOM 680 C C . LEU A 1 91 ? -0.773 9.803 15.175 1.00 97.00 91 LEU A C 1
ATOM 682 O O . LEU A 1 91 ? -0.753 10.444 16.225 1.00 97.00 91 LEU A O 1
ATOM 686 N N . VAL A 1 92 ? -0.545 10.361 13.994 1.00 95.81 92 VAL A N 1
ATOM 687 C CA . VAL A 1 92 ? -0.213 11.783 13.826 1.00 95.81 92 VAL A CA 1
ATOM 688 C C . VAL A 1 92 ? -1.455 12.635 13.539 1.00 95.81 92 VAL A C 1
ATOM 690 O O . VAL A 1 92 ? -1.367 13.849 13.366 1.00 95.81 92 VAL A O 1
ATOM 693 N N . GLY A 1 93 ? -2.629 12.005 13.468 1.00 95.38 93 GLY A N 1
ATOM 694 C CA . GLY A 1 93 ? -3.911 12.667 13.270 1.00 95.38 93 GLY A CA 1
ATOM 695 C C . GLY A 1 93 ? -5.092 11.740 13.533 1.00 95.38 93 GLY A C 1
ATOM 696 O O . GLY A 1 93 ? -4.942 10.526 13.652 1.00 95.38 93 GLY A O 1
ATOM 697 N N . THR A 1 94 ? -6.286 12.321 13.612 1.00 97.62 94 THR A N 1
ATOM 698 C CA . THR A 1 94 ? -7.528 11.562 13.790 1.00 97.62 94 THR A CA 1
ATOM 699 C C . THR A 1 94 ? -7.929 10.896 12.465 1.00 97.62 94 THR A C 1
ATOM 701 O O . THR A 1 94 ? -8.038 11.611 11.457 1.00 97.62 94 THR A O 1
ATOM 704 N N . PRO A 1 95 ? -8.184 9.572 12.434 1.00 98.19 95 PRO A N 1
ATOM 705 C CA . PRO A 1 95 ? -8.604 8.879 11.219 1.00 98.19 95 PRO A CA 1
ATOM 706 C C . PRO A 1 95 ? -9.838 9.520 10.569 1.00 98.19 95 PRO A C 1
ATOM 708 O O . PRO A 1 95 ? -10.799 9.887 11.240 1.00 98.19 95 PRO A O 1
ATOM 711 N N . GLY A 1 96 ? -9.806 9.669 9.248 1.00 97.69 96 GLY A N 1
ATOM 712 C CA . GLY A 1 96 ? -10.867 10.256 8.429 1.00 97.69 96 GLY A CA 1
ATOM 713 C C . GLY A 1 96 ? -10.904 11.786 8.382 1.00 97.69 96 GLY A C 1
AT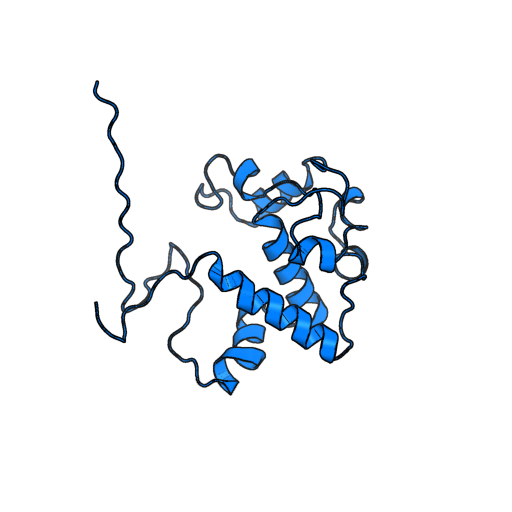OM 714 O O . GLY A 1 96 ? -11.739 12.330 7.666 1.00 97.69 96 GLY A O 1
ATOM 715 N N . THR A 1 97 ? -10.035 12.498 9.110 1.00 97.81 97 THR A N 1
ATOM 716 C CA . THR A 1 97 ? -10.173 13.964 9.263 1.00 97.81 97 THR A CA 1
ATOM 717 C C . THR A 1 97 ? -9.280 14.800 8.348 1.00 97.81 97 THR A C 1
ATOM 719 O O . THR A 1 97 ? -9.656 15.917 7.993 1.00 97.81 97 THR A O 1
ATOM 722 N N . LYS A 1 98 ? -8.096 14.303 7.967 1.00 97.94 98 LYS A N 1
ATOM 723 C CA . LYS A 1 98 ? -7.121 15.049 7.155 1.00 97.94 98 LYS A CA 1
ATOM 724 C C . LYS A 1 98 ? -6.430 14.151 6.144 1.00 97.94 98 LYS A C 1
ATOM 726 O O . LYS A 1 98 ? -6.030 13.042 6.480 1.00 97.94 98 LYS A O 1
ATOM 731 N N . PHE A 1 99 ? -6.248 14.671 4.934 1.00 98.38 99 PHE A N 1
ATOM 732 C CA . PHE A 1 99 ? -5.458 14.029 3.888 1.00 98.38 99 PHE A CA 1
ATOM 733 C C . PHE A 1 99 ? -3.961 14.108 4.213 1.00 98.38 99 PHE A C 1
ATOM 735 O O . PHE A 1 99 ? -3.446 15.190 4.505 1.00 98.38 99 PHE A O 1
ATOM 742 N N . ARG A 1 100 ? -3.257 12.978 4.117 1.00 97.69 100 ARG A N 1
ATOM 743 C CA . ARG A 1 100 ? -1.797 12.900 4.143 1.00 97.69 100 ARG A CA 1
ATOM 744 C C . ARG A 1 100 ? -1.293 11.783 3.235 1.00 97.69 100 ARG A C 1
ATOM 746 O O . ARG A 1 100 ? -1.556 10.600 3.460 1.00 97.69 100 ARG A O 1
ATOM 753 N N . TYR A 1 101 ? -0.562 12.182 2.202 1.00 96.88 101 TYR A N 1
ATOM 754 C CA . TYR A 1 101 ? 0.041 11.260 1.255 1.00 96.88 101 TYR A CA 1
ATOM 755 C C . TYR A 1 101 ? 1.250 10.571 1.892 1.00 96.88 101 TYR A C 1
ATOM 757 O O . TYR A 1 101 ? 2.224 11.252 2.183 1.00 96.88 101 TYR A O 1
ATOM 765 N N . ILE A 1 102 ? 1.157 9.260 2.135 1.00 95.81 102 ILE A N 1
ATOM 766 C CA . ILE A 1 102 ? 2.188 8.471 2.825 1.00 95.81 102 ILE A CA 1
ATOM 767 C C . ILE A 1 102 ? 2.318 7.078 2.217 1.00 95.81 102 ILE A C 1
ATOM 769 O O . ILE A 1 102 ? 1.340 6.542 1.673 1.00 95.81 102 ILE A O 1
ATOM 773 N N . ALA A 1 103 ? 3.500 6.478 2.331 1.00 94.31 103 ALA A N 1
ATOM 774 C CA . ALA A 1 103 ? 3.780 5.152 1.791 1.00 94.31 103 ALA A CA 1
ATOM 775 C C . ALA A 1 103 ? 3.155 4.026 2.630 1.00 94.31 103 ALA A C 1
ATOM 777 O O . ALA A 1 103 ? 2.676 3.042 2.060 1.00 94.31 103 ALA A O 1
ATOM 778 N N . THR A 1 104 ? 3.040 4.210 3.954 1.00 96.62 104 THR A N 1
ATOM 779 C CA . THR A 1 104 ? 2.456 3.224 4.891 1.00 96.62 104 THR A CA 1
ATOM 780 C C . THR A 1 104 ? 1.104 2.678 4.427 1.00 96.62 104 THR A C 1
ATOM 782 O O . THR A 1 104 ? 0.824 1.492 4.596 1.00 96.62 104 THR A O 1
ATOM 785 N N . HIS A 1 105 ? 0.260 3.513 3.806 1.00 98.12 105 HIS A N 1
ATOM 786 C CA . HIS A 1 105 ? -1.057 3.080 3.331 1.00 98.12 105 HIS A CA 1
ATOM 787 C C . HIS A 1 105 ? -0.980 1.932 2.332 1.00 98.12 105 HIS A C 1
ATOM 789 O O . HIS A 1 105 ? -1.766 0.997 2.424 1.00 98.12 105 HIS A O 1
ATOM 795 N N . TYR A 1 106 ? -0.048 1.995 1.382 1.00 96.94 106 TYR A N 1
ATOM 796 C CA . TYR A 1 106 ? 0.009 1.013 0.304 1.00 96.94 106 TYR A CA 1
ATOM 797 C C . TYR A 1 106 ? 0.734 -0.263 0.719 1.00 96.94 106 TYR A C 1
ATOM 799 O O . TYR A 1 106 ? 0.378 -1.327 0.227 1.00 96.94 106 TYR A O 1
ATOM 807 N N . GLY A 1 107 ? 1.637 -0.178 1.698 1.00 95.56 107 GLY A N 1
ATOM 808 C CA . GLY A 1 107 ? 2.167 -1.362 2.369 1.00 95.56 107 GLY A CA 1
ATOM 809 C C . GLY A 1 107 ? 1.090 -2.130 3.149 1.00 95.56 107 GLY A C 1
ATOM 810 O O . GLY A 1 107 ? 1.008 -3.350 3.057 1.00 95.56 107 GLY A O 1
ATOM 811 N N . LEU A 1 108 ? 0.195 -1.426 3.852 1.00 97.88 108 LEU A N 1
ATOM 812 C CA . LEU A 1 108 ? -0.943 -2.064 4.528 1.00 97.88 108 LEU A CA 1
ATOM 813 C C . LEU A 1 108 ? -1.985 -2.607 3.540 1.00 97.88 108 LEU A C 1
ATOM 815 O O . LEU A 1 108 ? -2.519 -3.690 3.760 1.00 97.88 108 LEU A O 1
ATOM 819 N N . ILE A 1 109 ? -2.265 -1.890 2.444 1.00 98.00 109 ILE A N 1
ATOM 820 C CA . ILE A 1 109 ? -3.146 -2.389 1.372 1.00 98.00 109 ILE A CA 1
ATOM 821 C C . ILE A 1 109 ? -2.591 -3.692 0.791 1.00 98.00 109 ILE A C 1
ATOM 823 O O . ILE A 1 109 ? -3.353 -4.640 0.628 1.00 98.00 109 ILE A O 1
ATOM 827 N N . GLN A 1 110 ? -1.284 -3.757 0.523 1.00 96.38 110 GLN A N 1
ATOM 828 C CA . GLN A 1 110 ? -0.632 -4.977 0.052 1.00 96.38 110 GLN A CA 1
ATOM 829 C C . GLN A 1 110 ? -0.845 -6.144 1.028 1.00 96.38 110 GLN A C 1
ATOM 831 O O . GLN A 1 110 ? -1.332 -7.190 0.609 1.00 96.38 110 GLN A O 1
ATOM 836 N N . GLN A 1 111 ? -0.580 -5.945 2.324 1.00 96.75 111 GLN A N 1
ATOM 837 C CA . GLN A 1 111 ? -0.781 -6.987 3.342 1.00 96.75 111 GLN A CA 1
ATOM 838 C C . GLN A 1 111 ? -2.234 -7.483 3.392 1.00 96.75 111 GLN A C 1
ATOM 840 O O . GLN A 1 111 ? -2.473 -8.681 3.522 1.00 96.75 111 GLN A O 1
ATOM 845 N N . VAL A 1 112 ? -3.223 -6.587 3.262 1.00 97.94 112 VAL A N 1
ATOM 846 C CA . VAL A 1 112 ? -4.638 -6.997 3.210 1.00 97.94 112 VAL A CA 1
ATOM 847 C C . VAL A 1 112 ? -4.934 -7.818 1.956 1.00 97.94 112 VAL A C 1
ATOM 849 O O . VAL A 1 112 ? -5.634 -8.824 2.046 1.00 97.94 112 VAL A O 1
ATOM 852 N N . ILE A 1 113 ? -4.407 -7.420 0.794 1.00 97.25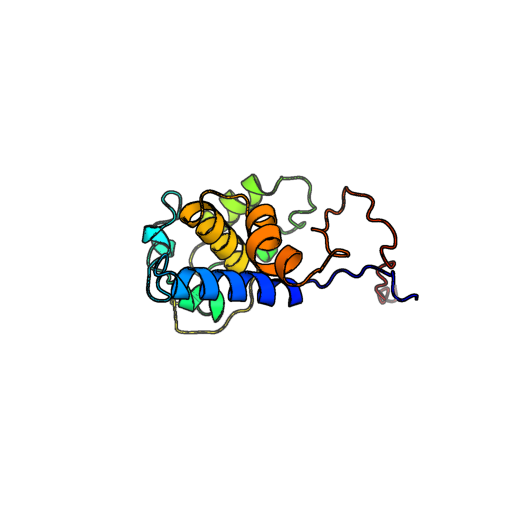 113 ILE A N 1
ATOM 853 C CA . ILE A 1 113 ? -4.586 -8.167 -0.458 1.00 97.25 113 ILE A CA 1
ATOM 854 C C . ILE A 1 113 ? -4.023 -9.580 -0.316 1.00 97.25 113 ILE A C 1
ATOM 856 O O . ILE A 1 113 ? -4.714 -10.541 -0.650 1.00 97.25 113 ILE A O 1
ATOM 860 N N . GLU A 1 114 ? -2.803 -9.714 0.198 1.00 97.19 114 GLU A N 1
ATOM 861 C CA . GLU A 1 114 ? -2.144 -11.010 0.384 1.00 97.19 114 GLU A CA 1
ATOM 862 C C . GLU A 1 114 ? -2.930 -11.896 1.350 1.00 97.19 114 GLU A C 1
ATOM 864 O O . GLU A 1 114 ? -3.242 -13.044 1.038 1.00 97.19 114 GLU A O 1
ATOM 869 N N . GLN A 1 115 ? -3.351 -11.332 2.482 1.00 97.38 115 GLN A N 1
ATOM 870 C CA . GLN A 1 115 ? -4.115 -12.054 3.491 1.00 97.38 115 GLN A CA 1
ATOM 871 C C . GLN A 1 115 ? -5.475 -12.539 2.974 1.00 97.38 115 GLN A C 1
ATOM 873 O O . GLN A 1 115 ? -5.875 -13.672 3.236 1.00 97.38 115 GLN A O 1
ATOM 878 N N . VAL A 1 116 ? -6.204 -11.691 2.246 1.00 96.88 116 VAL A N 1
ATOM 879 C CA . VAL A 1 116 ? -7.553 -12.017 1.760 1.00 96.88 116 VAL A CA 1
ATOM 880 C C . VAL A 1 116 ? -7.511 -12.947 0.548 1.00 96.88 116 VAL A C 1
ATOM 882 O O . VAL A 1 116 ? -8.392 -13.792 0.387 1.00 96.88 116 VAL A O 1
ATOM 885 N N . SER A 1 117 ? -6.507 -12.802 -0.317 1.00 95.06 117 SER A N 1
ATOM 886 C CA . SER A 1 117 ? -6.366 -13.642 -1.511 1.00 95.06 117 SER A CA 1
ATOM 887 C C . SER A 1 117 ? -5.658 -14.971 -1.246 1.00 95.06 117 SER A C 1
ATOM 889 O O . SER A 1 117 ? -5.852 -15.915 -2.011 1.00 95.06 117 SER A O 1
ATOM 891 N N . GLY A 1 118 ? -4.833 -15.056 -0.198 1.00 95.69 118 GLY A N 1
ATOM 892 C CA . GLY A 1 118 ? -3.925 -16.181 0.033 1.00 95.69 118 GLY A CA 1
ATOM 893 C C . GLY A 1 118 ? -2.790 -16.274 -0.995 1.00 95.69 118 GLY A C 1
ATOM 894 O O . GLY A 1 118 ? -2.144 -17.317 -1.094 1.00 95.69 118 GLY A O 1
ATOM 895 N N . MET A 1 119 ? -2.566 -15.218 -1.781 1.00 95.00 119 MET A N 1
ATOM 896 C CA . MET A 1 119 ? -1.546 -15.139 -2.826 1.00 95.00 119 MET A CA 1
ATOM 897 C C . MET A 1 119 ? -0.539 -14.040 -2.501 1.00 95.00 119 MET A C 1
ATOM 899 O O . MET A 1 119 ? -0.892 -13.025 -1.910 1.00 95.00 119 MET A O 1
ATOM 903 N N . ASP A 1 120 ? 0.698 -14.214 -2.957 1.00 93.88 120 ASP A N 1
ATOM 904 C CA . ASP A 1 120 ? 1.660 -13.113 -3.025 1.00 93.88 120 ASP A CA 1
ATOM 905 C C . ASP A 1 120 ? 1.107 -11.965 -3.894 1.00 93.88 120 ASP A C 1
ATOM 907 O O . ASP A 1 120 ? 0.459 -12.202 -4.920 1.00 93.88 120 ASP A O 1
ATOM 911 N N . TYR A 1 121 ? 1.367 -1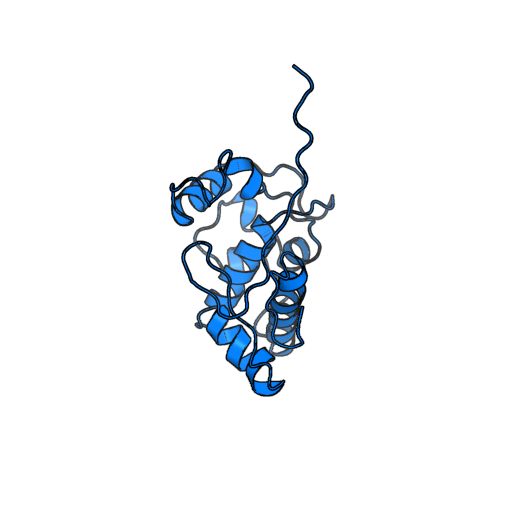0.717 -3.497 1.00 92.62 121 TYR A N 1
ATOM 912 C CA . TYR A 1 121 ? 0.791 -9.538 -4.141 1.00 92.62 121 TYR A CA 1
ATOM 913 C C . TYR A 1 121 ? 1.142 -9.417 -5.626 1.00 92.62 121 TYR A C 1
ATOM 915 O O . TYR A 1 121 ? 0.274 -9.076 -6.436 1.00 92.62 121 TYR A O 1
ATOM 923 N N . LEU A 1 122 ? 2.390 -9.709 -6.006 1.00 90.50 122 LEU A N 1
ATOM 924 C CA . LEU A 1 122 ? 2.811 -9.630 -7.405 1.00 90.50 122 LEU A CA 1
ATOM 925 C C . LEU A 1 122 ? 2.159 -10.737 -8.225 1.00 90.50 122 LEU A C 1
ATOM 927 O O . LEU A 1 122 ? 1.672 -10.473 -9.321 1.00 90.50 122 LEU A O 1
ATOM 931 N N . SER A 1 123 ? 2.065 -11.939 -7.659 1.00 92.31 123 SER A N 1
ATOM 932 C CA . SER A 1 123 ? 1.361 -13.064 -8.286 1.00 92.31 123 SER A CA 1
ATOM 933 C C . SER A 1 123 ? -0.133 -12.770 -8.485 1.00 92.31 123 SER A C 1
ATOM 935 O O . SER A 1 123 ? -0.728 -13.130 -9.505 1.00 92.31 123 SER A O 1
ATOM 937 N N . PHE A 1 124 ? -0.758 -12.078 -7.528 1.00 93.31 124 PHE A N 1
ATOM 938 C CA . PHE A 1 124 ? -2.140 -11.630 -7.671 1.00 93.31 124 PHE A CA 1
ATOM 939 C C . PHE A 1 124 ? -2.276 -10.600 -8.796 1.00 93.31 124 PHE A C 1
ATOM 941 O O . PHE A 1 124 ? -3.151 -10.743 -9.646 1.00 93.31 124 PHE A O 1
ATOM 948 N N . LEU A 1 125 ? -1.427 -9.567 -8.822 1.00 93.69 125 LEU A N 1
ATOM 949 C CA . LEU A 1 125 ? -1.462 -8.554 -9.882 1.00 93.69 125 LEU A CA 1
ATOM 950 C C . LEU A 1 125 ? -1.261 -9.160 -11.269 1.00 93.69 125 LEU A C 1
ATOM 952 O O . LEU A 1 125 ? -1.963 -8.774 -12.205 1.00 93.69 125 LEU A O 1
ATOM 956 N N . ASP A 1 126 ? -0.339 -10.111 -11.388 1.00 93.19 126 ASP A N 1
ATOM 957 C CA . ASP A 1 126 ? -0.047 -10.772 -12.651 1.00 93.19 126 ASP A CA 1
ATOM 958 C C . ASP A 1 126 ? -1.291 -11.492 -13.187 1.00 93.19 126 ASP A C 1
ATOM 960 O O . ASP A 1 126 ? -1.819 -11.129 -14.239 1.00 93.19 126 ASP A O 1
ATOM 964 N N . SER A 1 127 ? -1.868 -12.387 -12.383 1.00 93.94 127 SER A N 1
ATOM 965 C CA . SER A 1 127 ? -3.060 -13.157 -12.765 1.00 93.94 127 SER A CA 1
ATOM 966 C C . SER A 1 127 ? -4.339 -12.317 -12.919 1.00 93.94 127 SER A C 1
ATOM 968 O O . SER A 1 127 ? -5.196 -12.624 -13.751 1.00 93.94 127 SER A O 1
ATOM 970 N N . ALA A 1 128 ? -4.511 -11.258 -12.120 1.00 93.50 128 ALA A N 1
ATOM 971 C CA . ALA A 1 128 ? -5.753 -10.482 -12.075 1.00 93.50 128 ALA A CA 1
ATOM 972 C C . ALA A 1 128 ? -5.757 -9.242 -12.982 1.00 93.50 128 ALA A C 1
ATOM 974 O O . ALA A 1 128 ? -6.836 -8.717 -13.277 1.00 93.50 128 ALA A O 1
ATOM 975 N N . GLN A 1 129 ? -4.586 -8.737 -13.384 1.00 95.19 129 GLN A N 1
ATOM 976 C CA . GLN A 1 129 ? -4.470 -7.492 -14.147 1.00 95.19 129 GLN A CA 1
ATOM 977 C C . GLN A 1 129 ? -3.513 -7.599 -15.338 1.00 95.19 129 GLN A C 1
ATOM 979 O O . GLN A 1 129 ? -3.887 -7.159 -16.423 1.00 95.19 129 GLN A O 1
ATOM 984 N N . PHE A 1 130 ? -2.314 -8.169 -15.192 1.00 95.00 130 PHE A N 1
ATOM 985 C CA . PHE A 1 130 ? -1.312 -8.120 -16.267 1.00 95.00 130 PHE A CA 1
ATOM 986 C C . PHE A 1 130 ? -1.530 -9.178 -17.349 1.00 95.00 130 PHE A C 1
ATOM 988 O O . PHE A 1 130 ? -1.635 -8.810 -18.523 1.00 95.00 130 PHE A O 1
ATOM 995 N N . GLU A 1 131 ? -1.680 -10.455 -16.983 1.00 95.00 131 GLU A N 1
ATOM 996 C CA . GLU A 1 131 ? -1.945 -11.542 -17.933 1.00 95.00 131 GLU A CA 1
ATOM 997 C C . GLU A 1 131 ? -3.222 -11.296 -18.758 1.00 95.00 131 GLU A C 1
ATOM 999 O O . GLU A 1 131 ? -3.150 -11.376 -19.988 1.00 95.00 131 GLU A O 1
ATOM 1004 N N . PRO A 1 132 ? -4.377 -10.910 -18.166 1.00 95.38 132 PRO A N 1
ATOM 1005 C CA . PRO A 1 132 ? -5.602 -10.683 -18.937 1.00 95.38 132 PRO A CA 1
ATOM 1006 C C . PRO A 1 132 ? -5.508 -9.505 -19.915 1.00 95.38 132 PRO A C 1
ATOM 1008 O O . PRO A 1 132 ? -6.224 -9.476 -20.916 1.00 95.38 132 PRO A O 1
ATOM 1011 N N . LEU A 1 133 ? -4.643 -8.526 -19.628 1.00 95.38 133 LEU A N 1
ATOM 1012 C CA . LEU A 1 133 ? -4.404 -7.360 -20.482 1.00 95.38 133 LEU A CA 1
ATOM 1013 C C . LEU A 1 133 ? -3.235 -7.566 -21.459 1.00 95.38 133 LEU A C 1
ATOM 1015 O O . LEU A 1 133 ? -2.964 -6.681 -22.271 1.00 95.38 133 LEU A O 1
ATOM 1019 N N . GLY A 1 134 ? -2.539 -8.706 -21.395 1.00 95.12 134 GLY A N 1
ATOM 1020 C CA . GLY A 1 134 ? -1.354 -8.979 -22.209 1.00 95.12 134 GLY A CA 1
ATOM 1021 C C . GLY A 1 134 ? -0.170 -8.059 -21.891 1.00 95.12 134 GLY A C 1
ATOM 1022 O O . GLY A 1 134 ? 0.641 -7.772 -22.773 1.00 95.12 134 GLY A O 1
ATOM 1023 N N . ILE A 1 135 ? -0.073 -7.556 -20.657 1.00 91.69 135 ILE A N 1
ATOM 1024 C CA . ILE A 1 135 ? 1.028 -6.689 -20.224 1.00 91.69 135 ILE A CA 1
ATOM 1025 C C . ILE A 1 135 ? 2.227 -7.570 -19.871 1.00 91.69 135 ILE A C 1
ATOM 1027 O O . ILE A 1 135 ? 2.274 -8.164 -18.804 1.00 91.69 135 ILE A O 1
ATOM 1031 N N . THR A 1 136 ? 3.223 -7.628 -20.756 1.00 88.75 136 THR A N 1
ATOM 1032 C CA . THR A 1 136 ? 4.411 -8.489 -20.577 1.00 88.75 136 THR A CA 1
ATOM 1033 C C . THR A 1 136 ? 5.698 -7.724 -20.263 1.00 88.75 136 THR A C 1
ATOM 1035 O O . THR A 1 136 ? 6.742 -8.336 -20.065 1.00 88.75 136 THR A O 1
ATOM 1038 N N . ASN A 1 137 ? 5.664 -6.387 -20.282 1.00 88.56 137 ASN A N 1
ATOM 1039 C CA . ASN A 1 137 ? 6.827 -5.531 -20.020 1.00 88.56 137 ASN A CA 1
ATOM 1040 C C . ASN A 1 137 ? 6.618 -4.702 -18.746 1.00 88.56 137 ASN A C 1
ATOM 1042 O O . ASN A 1 137 ? 6.606 -3.471 -18.776 1.00 88.56 137 ASN A O 1
ATOM 1046 N N . ILE A 1 138 ? 6.391 -5.403 -17.637 1.00 88.38 138 ILE A N 1
ATOM 1047 C CA . ILE A 1 138 ? 6.237 -4.846 -16.296 1.00 88.38 138 ILE A CA 1
ATOM 1048 C C . ILE A 1 138 ? 6.948 -5.771 -15.310 1.00 88.38 138 ILE A C 1
ATOM 1050 O O . ILE A 1 138 ? 6.918 -6.987 -15.461 1.00 88.38 138 ILE A O 1
ATOM 1054 N N . THR A 1 139 ? 7.629 -5.200 -14.324 1.00 84.88 139 THR A N 1
ATOM 1055 C CA . THR A 1 139 ? 8.275 -5.963 -13.254 1.00 84.88 139 THR A CA 1
ATOM 1056 C C . THR A 1 139 ? 8.264 -5.140 -11.981 1.00 84.88 139 THR A C 1
ATOM 1058 O O . THR A 1 139 ? 8.194 -3.906 -12.030 1.00 84.88 139 THR A O 1
ATOM 1061 N N . PHE A 1 140 ? 8.359 -5.811 -10.838 1.00 81.88 140 PHE A N 1
ATOM 1062 C CA . PHE A 1 140 ? 8.644 -5.122 -9.594 1.00 81.88 140 PHE A CA 1
ATOM 1063 C C . PHE A 1 140 ? 10.117 -4.709 -9.576 1.00 81.88 140 PHE A C 1
ATOM 1065 O O . PHE A 1 140 ? 10.995 -5.481 -9.956 1.00 81.88 140 PHE A O 1
ATOM 1072 N N . GLY A 1 141 ? 10.378 -3.453 -9.221 1.00 69.50 141 GLY A N 1
ATOM 1073 C CA . GLY A 1 141 ? 11.727 -2.905 -9.200 1.00 69.50 141 GLY A CA 1
ATOM 1074 C C . GLY A 1 141 ? 12.387 -3.151 -7.851 1.00 69.50 141 GLY A C 1
ATOM 1075 O O . GLY A 1 141 ? 11.905 -2.657 -6.836 1.00 69.50 141 GLY A O 1
ATOM 1076 N N . SER A 1 142 ? 13.519 -3.847 -7.850 1.00 67.88 142 SER A N 1
ATOM 1077 C CA . SER A 1 142 ? 14.439 -3.906 -6.716 1.00 67.88 142 SER A CA 1
ATOM 1078 C C . SER A 1 142 ? 15.731 -3.181 -7.075 1.00 67.88 142 SER A C 1
ATOM 1080 O O . SER A 1 142 ? 16.273 -3.371 -8.162 1.00 67.88 142 SER A O 1
ATOM 1082 N N . SER A 1 143 ? 16.276 -2.387 -6.148 1.00 62.81 143 SER A N 1
ATOM 1083 C CA . SER A 1 143 ? 17.592 -1.746 -6.319 1.00 62.81 143 SER A CA 1
ATOM 1084 C C . SER A 1 143 ? 18.746 -2.754 -6.423 1.00 62.81 143 SER A C 1
ATOM 1086 O O . SER A 1 143 ? 19.872 -2.362 -6.723 1.00 62.81 143 SER A O 1
ATOM 1088 N N . PHE A 1 144 ? 18.480 -4.037 -6.159 1.00 65.88 144 PHE A N 1
ATOM 1089 C CA . PHE A 1 144 ? 19.452 -5.128 -6.215 1.00 65.88 144 PHE A CA 1
ATOM 1090 C C . PHE A 1 144 ? 19.347 -5.969 -7.494 1.00 65.88 144 PHE A C 1
ATOM 1092 O O . PHE A 1 144 ? 20.212 -6.809 -7.736 1.00 65.88 144 PHE A O 1
ATOM 1099 N N . GLU A 1 145 ? 18.316 -5.755 -8.316 1.00 74.06 145 GLU A N 1
ATOM 1100 C CA . GLU A 1 145 ? 18.068 -6.548 -9.520 1.00 74.06 145 GLU A CA 1
ATOM 1101 C C . GLU A 1 145 ? 18.409 -5.775 -10.794 1.00 74.06 145 GLU A C 1
ATOM 1103 O O . GLU A 1 145 ? 18.112 -4.590 -10.948 1.00 74.06 145 GLU A O 1
ATOM 1108 N N . VAL A 1 146 ? 19.030 -6.470 -11.750 1.00 79.69 146 VAL A N 1
ATOM 1109 C CA . VAL A 1 146 ? 19.303 -5.908 -13.074 1.00 79.69 146 VAL A CA 1
ATOM 1110 C C . VAL A 1 146 ? 18.058 -6.073 -13.936 1.00 79.69 146 VAL A C 1
ATOM 1112 O O . VAL A 1 146 ? 17.762 -7.170 -14.402 1.00 79.69 146 VAL A O 1
ATOM 1115 N N . VAL A 1 147 ? 17.354 -4.968 -14.184 1.00 84.69 147 VAL A N 1
ATOM 1116 C CA . VAL A 1 147 ? 16.184 -4.939 -15.071 1.00 84.69 147 VAL A CA 1
ATOM 1117 C C . VAL A 1 147 ? 16.625 -4.610 -16.504 1.00 84.69 147 VAL A C 1
ATOM 1119 O O . VAL A 1 147 ? 17.161 -3.521 -16.748 1.00 84.69 147 VAL A O 1
ATOM 1122 N N . PRO A 1 148 ? 16.414 -5.511 -17.483 1.00 86.12 148 PRO A N 1
ATOM 1123 C CA . PRO A 1 148 ? 16.708 -5.228 -18.882 1.00 86.12 148 PRO A CA 1
ATOM 1124 C C . PRO A 1 148 ? 15.985 -3.969 -19.370 1.00 86.12 148 PRO A C 1
ATOM 1126 O O . PRO A 1 148 ? 14.824 -3.737 -19.052 1.00 86.12 148 PRO A O 1
ATOM 1129 N N . HIS A 1 149 ? 16.676 -3.161 -20.175 1.00 88.94 149 HIS A N 1
ATOM 1130 C CA . HIS A 1 149 ? 16.140 -1.926 -20.763 1.00 88.94 149 HIS A CA 1
ATOM 1131 C C . HIS A 1 149 ? 15.723 -0.829 -19.767 1.00 88.94 149 HIS A C 1
ATOM 1133 O O . HIS A 1 149 ? 15.093 0.145 -20.194 1.00 88.94 149 HIS A O 1
ATOM 1139 N N . LEU A 1 150 ? 16.102 -0.934 -18.487 1.00 88.19 150 LEU A N 1
ATOM 1140 C CA . LEU A 1 150 ? 15.868 0.118 -17.502 1.00 88.19 150 LEU A CA 1
ATOM 1141 C C . LEU A 1 150 ? 16.523 1.433 -17.944 1.00 88.19 150 LEU A C 1
ATOM 1143 O O . LEU A 1 150 ? 17.730 1.506 -18.189 1.00 88.19 150 LEU A O 1
ATOM 1147 N N . GLY A 1 151 ? 15.705 2.476 -18.064 1.00 87.69 151 GLY A N 1
ATOM 1148 C CA . GLY A 1 151 ? 16.178 3.827 -18.318 1.00 87.69 151 GLY A CA 1
ATOM 1149 C C . GLY A 1 151 ? 16.928 4.374 -17.097 1.00 87.69 151 GLY A C 1
ATOM 1150 O O . GLY A 1 151 ? 16.441 4.219 -15.977 1.00 87.69 151 GLY A O 1
ATOM 1151 N N . PRO A 1 152 ? 18.089 5.029 -17.274 1.00 84.12 152 PRO A N 1
ATOM 1152 C CA . PRO A 1 152 ? 18.797 5.650 -16.162 1.00 84.12 152 PRO A CA 1
ATOM 1153 C C . PRO A 1 152 ? 17.961 6.764 -15.521 1.00 84.12 152 PRO A C 1
ATOM 1155 O O . PRO A 1 152 ? 17.368 7.594 -16.214 1.00 84.12 152 PRO A O 1
ATOM 1158 N N . THR A 1 153 ? 17.956 6.799 -14.190 1.00 83.50 153 THR A N 1
ATOM 1159 C CA . THR A 1 153 ? 17.384 7.900 -13.410 1.00 83.50 153 THR A CA 1
ATOM 1160 C C . THR A 1 153 ? 18.398 9.036 -13.326 1.00 83.50 153 THR A C 1
ATOM 1162 O O . THR A 1 153 ? 19.557 8.813 -12.979 1.00 83.50 153 THR A O 1
ATOM 1165 N N . TYR A 1 154 ? 17.962 10.263 -13.605 1.00 84.75 154 TYR A N 1
ATOM 1166 C CA . TYR A 1 154 ? 18.783 11.463 -13.463 1.00 84.75 154 TYR A CA 1
ATOM 1167 C C . TYR A 1 154 ? 18.154 12.405 -12.443 1.00 84.75 154 TYR A C 1
ATOM 1169 O O . TYR A 1 154 ? 16.953 12.664 -12.498 1.00 84.75 154 TYR A O 1
ATOM 1177 N N . SER A 1 155 ? 18.986 12.961 -11.567 1.00 83.44 155 SER A N 1
ATOM 1178 C CA . SER A 1 155 ? 18.606 14.006 -10.618 1.00 83.44 155 SER A CA 1
ATOM 1179 C C . SER A 1 155 ? 19.627 15.134 -10.702 1.00 83.44 155 SER A C 1
ATOM 1181 O O . SER A 1 155 ? 20.833 14.885 -10.691 1.00 83.44 155 SER A O 1
ATOM 1183 N N . LEU A 1 156 ? 19.155 16.377 -10.793 1.00 83.94 156 LEU A N 1
ATOM 1184 C CA . LEU A 1 156 ? 20.014 17.553 -10.710 1.00 83.94 156 LEU A CA 1
ATOM 1185 C C . LEU A 1 156 ? 20.118 17.974 -9.244 1.00 83.94 156 LEU A C 1
ATOM 1187 O O . LEU A 1 156 ? 19.134 18.420 -8.660 1.00 83.94 156 LEU A O 1
ATOM 1191 N N . TYR A 1 157 ? 21.309 17.862 -8.665 1.00 80.31 157 TYR A N 1
ATOM 1192 C CA . TYR A 1 157 ? 21.599 18.415 -7.345 1.00 80.31 157 TYR A CA 1
ATOM 1193 C C . TYR A 1 157 ? 22.314 19.753 -7.521 1.00 80.31 157 TYR A C 1
ATOM 1195 O O . TYR A 1 157 ? 23.383 19.810 -8.133 1.00 80.31 157 TYR A O 1
ATOM 1203 N N . GLN A 1 158 ? 21.742 20.835 -6.989 1.00 73.38 158 GLN A N 1
ATOM 1204 C CA . GLN A 1 158 ? 22.506 22.063 -6.790 1.00 73.38 158 GLN A CA 1
ATOM 1205 C C . GLN A 1 158 ? 23.493 21.804 -5.650 1.00 73.38 158 GLN A C 1
ATOM 1207 O O . GLN A 1 158 ? 23.087 21.524 -4.526 1.00 73.38 158 GLN A O 1
ATOM 1212 N N . ARG A 1 159 ? 24.795 21.839 -5.948 1.00 65.69 159 ARG A N 1
ATOM 1213 C CA . ARG A 1 159 ? 25.813 21.938 -4.899 1.00 65.69 159 ARG A CA 1
ATOM 1214 C C . ARG A 1 159 ? 25.683 23.322 -4.278 1.00 65.69 159 ARG A C 1
ATOM 1216 O O . ARG A 1 159 ? 25.734 24.302 -5.022 1.00 65.69 159 ARG A O 1
ATOM 1223 N N . ASP A 1 160 ? 25.538 23.385 -2.956 1.00 67.56 160 ASP A N 1
ATOM 1224 C CA . ASP A 1 160 ? 25.659 24.648 -2.232 1.00 67.56 160 ASP A CA 1
ATOM 1225 C C . ASP A 1 160 ? 26.981 25.324 -2.635 1.00 67.56 160 ASP A C 1
ATOM 1227 O O . ASP A 1 160 ? 28.023 24.652 -2.660 1.00 67.56 160 ASP A O 1
ATOM 1231 N N . PRO A 1 161 ? 26.964 26.615 -3.006 1.00 70.44 161 PRO A N 1
ATOM 1232 C CA . PRO A 1 161 ? 28.192 27.357 -3.217 1.00 70.44 161 PRO A CA 1
ATOM 1233 C C . PRO A 1 161 ? 28.907 27.457 -1.866 1.00 70.44 161 PRO A C 1
ATOM 1235 O O . PRO A 1 161 ? 28.419 28.112 -0.948 1.00 70.44 161 PRO A O 1
ATOM 1238 N N . THR A 1 162 ? 30.025 26.740 -1.747 1.00 67.38 162 THR A N 1
ATOM 1239 C CA . THR A 1 162 ? 30.980 26.846 -0.633 1.00 67.38 162 THR A CA 1
ATOM 1240 C C . THR A 1 162 ? 31.488 28.266 -0.466 1.00 67.38 162 THR A C 1
ATOM 1242 O O . THR A 1 162 ? 31.798 28.870 -1.522 1.00 67.38 162 THR A O 1
#

Sequence (162 aa):
MTERTVFSINSIAKVFAGTTVMQLADRGMIQLQDSLGAYLDSLPASWQGITLRQLLNHTSGLPDIEDVAAGGVIGGQGEAHVWELVKQQPLVGTPGTKFRYIATHYGLIQQVIEQVSGMDYLSFLDSAQFEPLGITNITFGSSFEVVPHLGPTYSLYQRDPT

Foldseek 3Di:
DDPLADEDPDPVVLVLLVVLVVVCVVVVLDDQCQFLLVQDVPADPLRRNAGNVLLNQQQALADALQVQPPCGCVVPPHPVVSVVSSRPDDRNDDGPPDHDDHPVSSVSSQSSSCRSVVDHSVVCSCVPPCVVVVNPSDDDDDPPDDDPNHDDDDDDDDDDDD

Radius of gyration: 17.68 Å; chains: 1; bounding box: 48×44×46 Å